Protein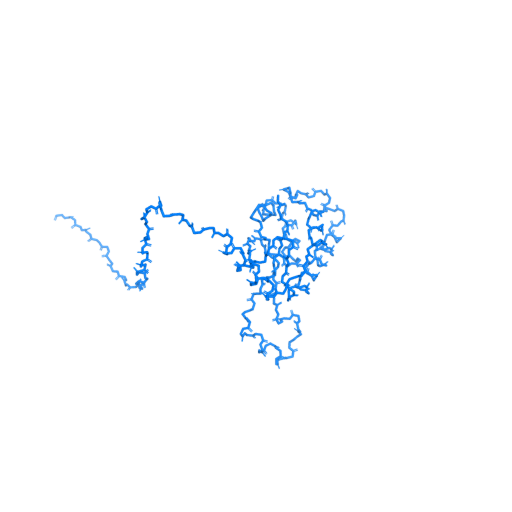 AF-A0A844WCS7-F1 (afdb_monomer_lite)

Organism: NCBI:txid2676438

Sequence (173 aa):
MIYDFDMFSIVPKDLQPISCRQGLPRQMAAQQMALFRDPDTVGALLRADDVVRDMFVSAGFGLRPWRSGAPSGFYRTEDSYGRTRTMMRLSDLLQQARPEIDTLDWAGFDIQALTDCYATARPMTEAEMMAHSQARAREIPPSGPGAGLQILRATSTFMASFVVYGCLGTMLA

pLDDT: mean 77.54, std 24.01, range [30.86, 97.81]

Secondary structure (DSSP, 8-state):
----EEEEESS-GGGHHHHHHTT--GGGS--EEEEES-HHHHHHHHHS-HHHHHHHHHHTEESS----SPPTTEEEGGGHHHHHHHHHHHHHHHHHTTTGGGGS--TT--HHHHHHHHHH-EEE-HHHHHHHHHHHHHHS----TT-------------PPP-----------

Foldseek 3Di:
DAQDKAKDFPDDPVCLVVCVVVPNPPVPSTLIAIAGQDLVLLVLLVPWDPLSVVLLVQLRYDSDHDDPLADQLEYAPVCVVVLVSSVVSSVVSCVVCPPVNVVTGSSPNDPVSNVVSSVRRYHDYPVRSVVVVVVVVVVPPPPPPDDDDDPPPPPPPDDDDDDDDDDDDDDDD

Structure (mmCIF, N/CA/C/O backbone):
data_AF-A0A844WCS7-F1
#
_entry.id   AF-A0A844WCS7-F1
#
loop_
_atom_site.group_PDB
_atom_site.id
_atom_site.type_symbol
_atom_site.label_atom_id
_atom_site.label_alt_id
_atom_site.label_comp_id
_atom_site.label_asym_id
_atom_site.label_entity_id
_atom_site.label_seq_id
_atom_site.pdbx_PDB_ins_code
_atom_site.Cartn_x
_atom_site.Cartn_y
_atom_site.Cartn_z
_atom_site.occupancy
_atom_site.B_iso_or_equiv
_atom_site.auth_seq_id
_atom_site.auth_comp_id
_atom_site.auth_asym_id
_atom_site.auth_atom_id
_atom_site.pdbx_PDB_model_num
ATOM 1 N N . MET A 1 1 ? -2.318 -13.987 3.129 1.00 84.00 1 MET A N 1
ATOM 2 C CA . MET A 1 1 ? -2.503 -12.690 2.453 1.00 84.00 1 MET A CA 1
ATOM 3 C C . MET A 1 1 ? -1.163 -12.199 1.947 1.00 84.00 1 MET A C 1
ATOM 5 O O . MET A 1 1 ? -0.160 -12.383 2.630 1.00 84.00 1 MET A O 1
ATOM 9 N N . ILE A 1 2 ? -1.151 -11.634 0.745 1.00 91.06 2 ILE A N 1
ATOM 10 C CA . ILE A 1 2 ? 0.010 -11.005 0.110 1.00 91.06 2 ILE A CA 1
ATOM 11 C C . ILE A 1 2 ? -0.296 -9.512 -0.034 1.00 91.06 2 ILE A C 1
ATOM 13 O O . ILE A 1 2 ? -1.357 -9.131 -0.525 1.00 91.06 2 ILE A O 1
ATOM 17 N N . TYR A 1 3 ? 0.640 -8.660 0.375 1.00 94.88 3 TYR A N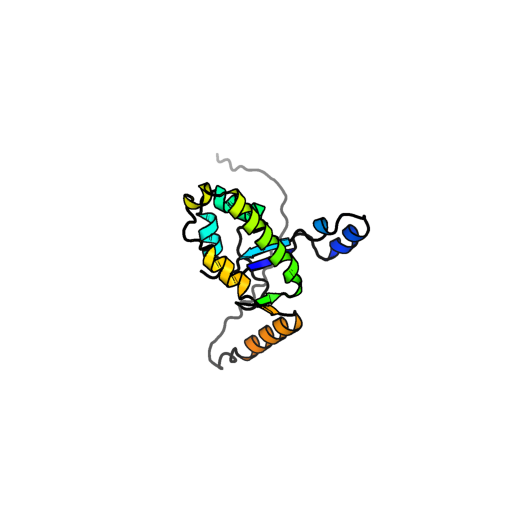 1
ATOM 18 C CA . TYR A 1 3 ? 0.435 -7.207 0.431 1.00 94.88 3 TYR A CA 1
ATOM 19 C C . TYR A 1 3 ? 1.085 -6.444 -0.732 1.00 94.88 3 TYR A C 1
ATOM 21 O O . TYR A 1 3 ? 1.124 -5.214 -0.722 1.00 94.88 3 TYR A O 1
ATOM 29 N N . ASP A 1 4 ? 1.555 -7.156 -1.763 1.00 94.94 4 ASP A N 1
ATOM 30 C CA . ASP A 1 4 ? 2.039 -6.541 -2.999 1.00 94.94 4 ASP A CA 1
ATOM 31 C C . ASP A 1 4 ? 0.935 -5.658 -3.610 1.00 94.94 4 ASP A C 1
ATOM 33 O O . ASP A 1 4 ? -0.214 -6.086 -3.770 1.00 94.94 4 ASP A O 1
ATOM 37 N N . PHE A 1 5 ? 1.296 -4.439 -4.007 1.00 95.94 5 PHE A N 1
ATOM 38 C CA . PHE A 1 5 ? 0.390 -3.491 -4.653 1.00 95.94 5 PHE A CA 1
ATOM 39 C C . PHE A 1 5 ? 1.053 -2.801 -5.843 1.00 95.94 5 PHE A C 1
ATOM 41 O O . PHE A 1 5 ? 2.263 -2.576 -5.861 1.00 95.94 5 PHE A O 1
ATOM 48 N N . ASP A 1 6 ? 0.247 -2.442 -6.832 1.00 94.62 6 ASP A N 1
ATOM 49 C CA . ASP A 1 6 ? 0.670 -1.732 -8.035 1.00 94.62 6 ASP A CA 1
ATOM 50 C C . ASP A 1 6 ? 0.065 -0.330 -8.073 1.00 94.62 6 ASP A C 1
ATOM 52 O O . ASP A 1 6 ? -1.015 -0.101 -7.527 1.00 94.62 6 ASP A O 1
ATOM 56 N N . MET A 1 7 ? 0.735 0.609 -8.746 1.00 94.50 7 MET A N 1
ATOM 57 C CA . MET A 1 7 ? 0.142 1.920 -9.011 1.00 94.50 7 MET A CA 1
ATOM 58 C C . MET A 1 7 ? -0.632 1.874 -10.328 1.00 94.50 7 MET A C 1
ATOM 60 O O . MET A 1 7 ? -0.109 1.473 -11.366 1.00 94.50 7 MET A O 1
ATOM 64 N N . PHE A 1 8 ? -1.881 2.319 -10.294 1.00 89.44 8 PHE A N 1
ATOM 65 C CA . PHE A 1 8 ? -2.759 2.438 -11.447 1.00 89.44 8 PHE A CA 1
ATOM 66 C C . PHE A 1 8 ? -3.006 3.913 -11.765 1.00 89.44 8 PHE A C 1
ATOM 68 O O . PHE A 1 8 ? -3.412 4.681 -10.893 1.00 89.44 8 PHE A O 1
ATOM 75 N N . SER A 1 9 ? -2.764 4.323 -13.010 1.00 81.88 9 SER A N 1
ATOM 76 C CA . SER A 1 9 ? -3.003 5.698 -13.462 1.00 81.88 9 SER A CA 1
ATOM 77 C C . SER A 1 9 ? -4.460 5.874 -13.887 1.00 81.88 9 SER A C 1
ATOM 79 O O . SER A 1 9 ? -4.910 5.221 -14.823 1.00 81.88 9 SER A O 1
ATOM 81 N N . ILE A 1 10 ? -5.182 6.785 -13.231 1.00 70.75 10 ILE A N 1
ATOM 82 C CA . ILE A 1 10 ? -6.588 7.101 -13.539 1.00 70.75 10 ILE A CA 1
ATOM 83 C C . ILE A 1 10 ? -6.690 8.020 -14.768 1.00 70.75 10 ILE A C 1
ATOM 85 O O . ILE A 1 10 ? -7.677 7.981 -15.497 1.00 70.75 10 ILE A O 1
ATOM 89 N N . VAL A 1 11 ? -5.653 8.820 -15.036 1.00 62.28 11 VAL A N 1
ATOM 90 C CA . VAL A 1 11 ? -5.578 9.664 -16.236 1.00 62.28 11 VAL A CA 1
ATOM 91 C C . VAL A 1 11 ? -4.910 8.875 -17.372 1.00 62.28 11 VAL A C 1
ATOM 93 O O . VAL A 1 11 ? -3.760 8.449 -17.197 1.00 62.28 11 VAL A O 1
ATOM 96 N N . PRO A 1 12 ? -5.578 8.697 -18.532 1.00 54.22 12 PRO A N 1
ATOM 97 C CA . PRO A 1 12 ? -4.973 8.090 -19.716 1.00 54.22 12 PRO A CA 1
ATOM 98 C C . PRO A 1 12 ? -3.659 8.795 -20.068 1.00 54.22 12 PRO A C 1
ATOM 100 O O . PRO A 1 12 ? -3.605 10.028 -20.088 1.00 54.22 12 PRO A O 1
ATOM 103 N N . LYS A 1 13 ? -2.594 8.026 -20.343 1.00 54.12 13 LYS A N 1
ATOM 104 C CA . LYS A 1 13 ? -1.252 8.567 -20.649 1.00 54.12 13 LYS A CA 1
ATOM 105 C C . LYS A 1 13 ? -1.297 9.607 -21.789 1.00 54.12 13 LYS A C 1
ATOM 107 O O . LYS A 1 13 ? -0.554 10.584 -21.749 1.00 54.12 13 LYS A O 1
ATOM 112 N N . ASP A 1 14 ? -2.248 9.462 -22.711 1.00 53.00 14 ASP A N 1
ATOM 113 C CA . ASP A 1 14 ? -2.452 10.309 -23.895 1.00 53.00 14 ASP A CA 1
ATOM 114 C C . ASP A 1 14 ? -2.935 11.736 -23.571 1.00 53.00 14 ASP A C 1
ATOM 116 O O . ASP A 1 14 ? -2.781 12.646 -24.384 1.00 53.00 14 ASP A O 1
ATOM 120 N N . LEU A 1 15 ? -3.483 11.960 -22.370 1.00 50.09 15 LEU A N 1
ATOM 121 C CA . LEU A 1 15 ? -3.963 13.271 -21.909 1.00 50.09 15 LEU A CA 1
ATOM 122 C C . LEU A 1 15 ? -2.979 13.981 -20.965 1.00 50.09 15 LEU A C 1
ATOM 124 O O . LEU A 1 15 ? -3.144 15.169 -20.687 1.00 50.09 15 LEU A O 1
ATOM 128 N N . GLN A 1 16 ? -1.908 13.309 -20.528 1.00 51.81 16 GLN A N 1
ATOM 129 C CA . GLN A 1 16 ? -0.859 13.922 -19.706 1.00 51.81 16 GLN A CA 1
ATOM 130 C C . GLN A 1 16 ? -0.102 15.101 -20.357 1.00 51.81 16 GLN A C 1
ATOM 132 O O . GLN A 1 16 ? 0.231 16.041 -19.625 1.00 51.81 16 GLN A O 1
ATOM 137 N N . PRO A 1 17 ? 0.174 15.145 -21.683 1.00 48.62 17 PRO A N 1
ATOM 138 C CA . PRO A 1 17 ? 0.912 16.274 -22.257 1.00 48.62 17 PRO A CA 1
ATOM 139 C C . PRO A 1 17 ? 0.116 17.590 -22.249 1.00 48.62 17 PRO A C 1
ATOM 141 O O . PRO A 1 17 ? 0.723 18.661 -22.303 1.00 48.62 17 PRO A O 1
ATOM 144 N N . ILE A 1 18 ? -1.218 17.538 -22.139 1.00 47.66 18 ILE A N 1
ATOM 145 C CA . ILE A 1 18 ? -2.069 18.737 -22.065 1.00 47.66 18 ILE A CA 1
ATOM 146 C C . ILE A 1 18 ? -1.943 19.386 -20.677 1.00 47.66 18 ILE A C 1
ATOM 148 O O . ILE A 1 18 ? -1.774 20.602 -20.574 1.00 47.66 18 ILE A O 1
ATOM 152 N N . SER A 1 19 ? -1.912 18.576 -19.615 1.00 47.44 19 SER A N 1
ATOM 153 C CA . SER A 1 19 ? -1.802 19.032 -18.223 1.00 47.44 19 SER A CA 1
ATOM 154 C C . SER A 1 19 ? -0.473 19.742 -17.936 1.00 47.44 19 SER A C 1
ATOM 156 O O . SER A 1 19 ? -0.449 20.754 -17.237 1.00 47.44 19 SER A O 1
ATOM 158 N N . CYS A 1 20 ? 0.630 19.265 -18.527 1.00 47.44 20 CYS A N 1
ATOM 159 C CA . CYS A 1 20 ? 1.955 19.885 -18.391 1.00 47.44 20 CYS A CA 1
ATOM 160 C C . CYS A 1 20 ? 2.065 21.248 -19.098 1.00 47.44 20 CYS A C 1
ATOM 162 O O . CYS A 1 20 ? 2.858 22.087 -18.675 1.00 47.44 20 CYS A O 1
ATOM 164 N N . ARG A 1 21 ? 1.279 21.495 -20.158 1.00 45.50 21 ARG A N 1
ATOM 165 C CA . ARG A 1 21 ? 1.286 22.778 -20.887 1.00 45.50 21 ARG A CA 1
ATOM 166 C C . ARG A 1 21 ? 0.488 23.882 -20.195 1.00 45.50 21 ARG A C 1
ATOM 168 O O . ARG A 1 21 ? 0.742 25.049 -20.467 1.00 45.50 21 ARG A O 1
ATOM 175 N N . GLN A 1 22 ? -0.446 23.540 -19.308 1.00 49.16 22 GLN A N 1
ATOM 176 C CA . GLN A 1 22 ? -1.319 24.517 -18.647 1.00 49.16 22 GLN A CA 1
ATOM 177 C C . GLN A 1 22 ? -0.810 25.010 -17.284 1.00 49.16 22 GLN A C 1
ATOM 179 O O . GLN A 1 22 ? -1.550 25.670 -16.562 1.00 49.16 22 GLN A O 1
ATOM 184 N N . GLY A 1 23 ? 0.438 24.709 -16.905 1.00 42.06 23 GLY A N 1
ATOM 185 C CA . GLY A 1 23 ? 0.995 25.161 -15.622 1.00 42.06 23 GLY A CA 1
ATOM 186 C C . GLY A 1 23 ? 0.275 24.584 -14.398 1.00 42.06 23 GLY A C 1
ATOM 187 O O . GLY A 1 23 ? 0.475 25.064 -13.283 1.00 42.06 23 GLY A O 1
ATOM 188 N N . LEU A 1 24 ? -0.551 23.549 -14.587 1.00 42.8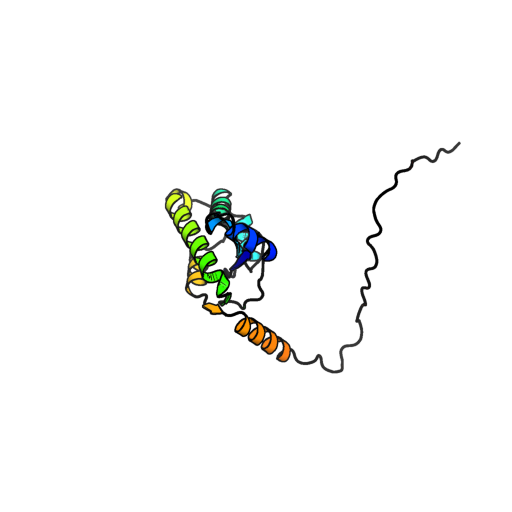4 24 LEU A N 1
ATOM 189 C CA . LEU A 1 24 ? -1.152 22.816 -13.486 1.00 42.84 24 LEU A CA 1
ATOM 190 C C . LEU A 1 24 ? -0.022 22.150 -12.694 1.00 42.84 24 LEU A C 1
ATOM 192 O O . LEU A 1 24 ? 0.875 21.549 -13.298 1.00 42.84 24 LEU A O 1
ATOM 196 N N . PRO A 1 25 ? -0.023 22.250 -11.353 1.00 41.78 25 PRO A N 1
ATOM 197 C CA . PRO A 1 25 ? 1.014 21.638 -10.544 1.00 41.78 25 PRO A CA 1
ATOM 198 C C . PRO A 1 25 ? 1.118 20.158 -10.916 1.00 41.78 25 PRO A C 1
ATOM 200 O O . PRO A 1 25 ? 0.104 19.470 -11.031 1.00 41.78 25 PRO A O 1
ATOM 203 N N . ARG A 1 26 ? 2.349 19.655 -11.080 1.00 43.47 26 ARG A N 1
ATOM 204 C CA . ARG A 1 26 ? 2.691 18.247 -11.396 1.00 43.47 26 ARG A CA 1
ATOM 205 C C . ARG A 1 26 ? 1.905 17.219 -10.557 1.00 43.47 26 ARG A C 1
ATOM 207 O O . ARG A 1 26 ? 1.748 16.075 -10.962 1.00 43.47 26 ARG A O 1
ATOM 214 N N . GLN A 1 27 ? 1.389 17.657 -9.410 1.00 42.72 27 GLN A N 1
ATOM 215 C CA . GLN A 1 27 ? 0.450 16.978 -8.517 1.00 42.72 27 GLN A CA 1
ATOM 216 C C . GLN A 1 27 ? -0.888 16.553 -9.156 1.00 42.72 27 GLN A C 1
ATOM 218 O O . GLN A 1 27 ? -1.484 15.598 -8.672 1.00 42.72 27 GLN A O 1
ATOM 223 N N . MET A 1 28 ? -1.349 17.210 -10.225 1.00 36.69 28 MET A N 1
ATOM 224 C CA . MET A 1 28 ? -2.592 16.882 -10.945 1.00 36.69 28 MET A CA 1
ATOM 225 C C . MET A 1 28 ? -2.364 15.997 -12.187 1.00 36.69 28 MET A C 1
ATOM 227 O O . MET A 1 28 ? -3.316 15.454 -12.736 1.00 36.69 28 MET A O 1
ATOM 231 N N . ALA A 1 29 ? -1.116 15.831 -12.646 1.00 40.38 29 ALA A N 1
ATOM 232 C CA . ALA A 1 29 ? -0.805 15.197 -13.935 1.00 40.38 29 ALA A CA 1
ATOM 233 C C . ALA A 1 29 ? -0.818 13.654 -13.918 1.00 40.38 29 ALA A C 1
ATOM 235 O O . ALA A 1 29 ? -0.789 13.028 -14.973 1.00 40.38 29 ALA A O 1
ATOM 236 N N . ALA A 1 30 ? -0.916 13.026 -12.748 1.00 52.34 30 ALA A N 1
ATOM 237 C CA . ALA A 1 30 ? -1.166 11.595 -12.642 1.00 52.34 30 ALA A CA 1
ATOM 238 C C . ALA A 1 30 ? -1.885 11.321 -11.323 1.00 52.34 30 ALA A C 1
ATOM 240 O O . ALA A 1 30 ? -1.255 11.142 -10.281 1.00 52.34 30 ALA A O 1
ATOM 241 N N . GLN A 1 31 ? -3.216 11.313 -11.350 1.00 71.19 31 GLN A N 1
ATOM 242 C CA . GLN A 1 31 ? -3.981 10.756 -10.241 1.00 71.19 31 GLN A CA 1
ATOM 243 C C . GLN A 1 31 ? -3.728 9.241 -10.264 1.00 71.19 31 GLN A C 1
ATOM 245 O O . GLN A 1 31 ? -4.304 8.512 -11.070 1.00 71.19 31 GLN A O 1
ATOM 250 N N . GLN A 1 32 ? -2.738 8.802 -9.486 1.00 81.88 32 GLN A N 1
ATOM 251 C CA . GLN A 1 32 ? -2.373 7.398 -9.337 1.00 81.88 32 GLN A CA 1
ATOM 252 C C . GLN A 1 32 ? -3.044 6.833 -8.089 1.00 81.88 32 GLN A C 1
ATOM 254 O O . GLN A 1 32 ? -3.123 7.508 -7.062 1.00 81.88 32 GLN A O 1
ATOM 259 N N . MET A 1 33 ? -3.499 5.591 -8.185 1.00 91.62 33 MET A N 1
ATOM 260 C CA . MET A 1 33 ? -4.120 4.840 -7.102 1.00 91.62 33 MET A CA 1
ATOM 261 C C . MET A 1 33 ? -3.312 3.575 -6.840 1.00 91.62 33 MET A C 1
ATOM 263 O O . MET A 1 33 ? -2.938 2.886 -7.786 1.00 91.62 33 MET A O 1
ATOM 267 N N . ALA A 1 34 ? -3.046 3.264 -5.577 1.00 95.88 34 ALA A N 1
ATOM 268 C CA . ALA A 1 34 ? -2.438 1.998 -5.196 1.00 95.88 34 ALA A CA 1
ATOM 269 C C . ALA A 1 34 ? -3.511 0.905 -5.137 1.00 95.88 34 ALA A C 1
ATOM 271 O O . ALA A 1 34 ? -4.551 1.085 -4.509 1.00 95.88 34 ALA A O 1
ATOM 272 N N . LEU A 1 35 ? -3.272 -0.229 -5.784 1.00 96.75 35 LEU A N 1
ATOM 273 C CA . LEU A 1 35 ? -4.208 -1.350 -5.821 1.00 96.75 35 LEU A CA 1
ATOM 274 C C . LEU A 1 35 ? -3.489 -2.635 -5.422 1.00 96.75 35 LEU A C 1
ATOM 276 O O . LEU A 1 35 ? -2.454 -2.973 -5.998 1.00 96.75 35 LEU A O 1
ATOM 280 N N . PHE A 1 36 ? -4.037 -3.353 -4.443 1.00 97.56 36 PHE A N 1
ATOM 281 C CA . PHE A 1 36 ? -3.491 -4.634 -3.997 1.00 97.56 36 PHE A CA 1
ATOM 282 C C . PHE A 1 36 ? -3.643 -5.713 -5.072 1.00 97.56 36 PHE A C 1
ATOM 284 O O . PHE A 1 36 ? -4.640 -5.762 -5.792 1.00 97.56 36 PHE A O 1
ATOM 291 N N . ARG A 1 37 ? -2.667 -6.619 -5.161 1.00 95.88 37 ARG A N 1
ATOM 292 C CA . ARG A 1 37 ? -2.698 -7.749 -6.105 1.00 95.88 37 ARG A CA 1
ATOM 293 C C . ARG A 1 37 ? -3.536 -8.922 -5.617 1.00 95.88 37 ARG A C 1
ATOM 295 O O . ARG A 1 37 ? -3.998 -9.730 -6.431 1.00 95.88 37 ARG A O 1
ATOM 302 N N . ASP A 1 38 ? -3.650 -9.065 -4.303 1.00 96.19 38 ASP A N 1
ATOM 303 C CA . ASP A 1 38 ? -4.294 -10.194 -3.643 1.00 96.19 38 ASP A CA 1
ATOM 304 C C . ASP A 1 38 ? -5.758 -9.865 -3.308 1.00 96.19 38 ASP A C 1
ATOM 306 O O . ASP A 1 38 ? -6.005 -8.910 -2.562 1.00 96.19 38 ASP A O 1
ATOM 310 N N . PRO A 1 39 ? -6.745 -10.605 -3.852 1.00 95.56 39 PRO A N 1
ATOM 311 C CA . PRO A 1 39 ? -8.151 -10.377 -3.528 1.00 95.56 39 PRO A CA 1
ATOM 312 C C . PRO A 1 39 ? -8.461 -10.602 -2.045 1.00 95.56 39 PRO A C 1
ATOM 314 O O . PRO A 1 39 ? -9.348 -9.927 -1.526 1.00 95.56 39 PRO A O 1
ATOM 317 N N . ASP A 1 40 ? -7.724 -11.474 -1.351 1.00 96.56 40 ASP A N 1
ATOM 318 C CA . ASP A 1 40 ? -7.943 -11.723 0.079 1.00 96.56 40 ASP A CA 1
ATOM 319 C C . ASP A 1 40 ? -7.582 -10.495 0.922 1.00 96.56 40 ASP A C 1
ATOM 321 O O . ASP A 1 40 ? -8.344 -10.112 1.810 1.00 96.56 40 ASP A O 1
ATOM 325 N N . THR A 1 41 ? -6.480 -9.816 0.585 1.00 96.62 41 THR A N 1
ATOM 326 C CA . THR A 1 41 ? -6.068 -8.544 1.200 1.00 96.62 41 THR A CA 1
ATOM 327 C C . THR A 1 41 ? -7.125 -7.455 1.002 1.00 96.62 41 THR A C 1
ATOM 329 O O . THR A 1 41 ? -7.479 -6.743 1.942 1.00 96.62 41 THR A O 1
ATOM 332 N N . VAL A 1 42 ? -7.690 -7.348 -0.206 1.00 96.75 42 VAL A N 1
ATOM 333 C CA . VAL A 1 42 ? -8.796 -6.413 -0.481 1.00 96.75 42 VAL A CA 1
ATOM 334 C C . VAL A 1 42 ? -10.051 -6.805 0.302 1.00 96.75 42 VAL A C 1
ATOM 336 O O . VAL A 1 42 ? -10.726 -5.941 0.854 1.00 96.75 42 VAL A O 1
ATOM 339 N N . GLY A 1 43 ? -10.356 -8.101 0.382 1.00 96.88 43 GLY A N 1
ATOM 340 C CA . GLY A 1 43 ? -11.489 -8.624 1.138 1.00 96.88 43 GLY A CA 1
ATOM 341 C C . GLY A 1 43 ? -11.385 -8.354 2.639 1.00 96.88 43 GLY A C 1
ATOM 342 O O . GLY A 1 43 ? -12.401 -8.053 3.260 1.00 96.88 43 GLY A O 1
ATOM 343 N N . ALA A 1 44 ? -10.181 -8.423 3.212 1.00 97.44 44 ALA A N 1
ATOM 344 C CA . ALA A 1 44 ? -9.928 -8.033 4.596 1.00 97.44 44 ALA A CA 1
ATOM 345 C C . ALA A 1 44 ? -10.215 -6.541 4.805 1.00 97.44 44 ALA A C 1
ATOM 347 O O . ALA A 1 44 ? -11.037 -6.206 5.651 1.00 97.44 44 ALA A O 1
ATOM 348 N N . LEU A 1 45 ? -9.663 -5.656 3.962 1.00 96.75 45 LEU A N 1
ATOM 349 C CA . LEU A 1 45 ? -9.961 -4.221 4.049 1.00 96.75 45 LEU A CA 1
ATOM 350 C C . LEU A 1 45 ? -11.449 -3.924 3.906 1.00 96.75 45 LEU A C 1
ATOM 352 O O . LEU A 1 45 ? -11.975 -3.124 4.659 1.00 96.75 45 LEU A O 1
ATOM 356 N N . LEU A 1 46 ? -12.154 -4.572 2.977 1.00 97.06 46 LEU A N 1
ATOM 357 C CA . LEU A 1 46 ? -13.586 -4.331 2.773 1.00 97.06 46 LEU A CA 1
ATOM 358 C C . LEU A 1 46 ? -14.452 -4.691 3.990 1.00 97.06 46 LEU A C 1
ATOM 360 O O . LEU A 1 46 ? -15.532 -4.111 4.125 1.00 97.06 46 LEU A O 1
ATOM 364 N N . ARG A 1 47 ? -13.991 -5.628 4.829 1.00 97.81 47 ARG A N 1
ATOM 365 C CA . ARG A 1 47 ? -14.651 -6.058 6.071 1.00 97.81 47 ARG A CA 1
ATOM 366 C C . ARG A 1 47 ? -14.189 -5.295 7.313 1.00 97.81 47 ARG A C 1
ATOM 368 O O . ARG A 1 47 ? -14.853 -5.422 8.333 1.00 97.81 47 ARG A O 1
ATOM 375 N N . ALA A 1 48 ? -13.071 -4.576 7.236 1.00 97.44 48 ALA A N 1
ATOM 376 C CA . ALA A 1 48 ? -12.584 -3.744 8.327 1.00 97.44 48 ALA A CA 1
ATOM 377 C C . ALA A 1 48 ? -13.552 -2.586 8.606 1.00 97.44 48 ALA A C 1
ATOM 379 O O . ALA A 1 48 ? -14.387 -2.243 7.759 1.00 97.44 48 ALA A O 1
ATOM 380 N N . ASP A 1 49 ? -13.392 -1.961 9.769 1.00 97.69 49 ASP A N 1
ATOM 381 C CA . ASP A 1 49 ? -14.174 -0.792 10.159 1.00 97.69 49 ASP A CA 1
ATOM 382 C C . ASP A 1 49 ? -14.117 0.321 9.102 1.00 97.69 49 ASP A C 1
ATOM 384 O O . ASP A 1 49 ? -13.108 0.530 8.419 1.00 97.69 49 ASP A O 1
ATOM 388 N N . ASP A 1 50 ? -15.204 1.087 8.998 1.00 96.50 50 ASP A N 1
ATOM 389 C CA . ASP A 1 50 ? -15.354 2.207 8.059 1.00 96.50 50 ASP A CA 1
ATOM 390 C C . ASP A 1 50 ? -14.177 3.183 8.151 1.00 96.50 50 ASP A C 1
ATOM 392 O O . ASP A 1 50 ? -13.606 3.562 7.132 1.00 96.50 50 ASP A O 1
ATOM 396 N N . VAL A 1 51 ? -13.735 3.485 9.374 1.00 95.19 51 VAL A N 1
ATOM 397 C CA . VAL A 1 51 ? -12.588 4.363 9.640 1.00 95.19 51 VAL A CA 1
ATOM 398 C C . VAL A 1 51 ? -11.297 3.806 9.030 1.00 95.19 51 VAL A C 1
ATOM 400 O O . VAL A 1 51 ? -10.528 4.553 8.425 1.00 95.19 51 VAL A O 1
ATOM 403 N N . VAL A 1 52 ? -11.060 2.491 9.126 1.00 96.31 52 VAL A N 1
ATOM 404 C CA . VAL A 1 52 ? -9.895 1.841 8.502 1.00 96.31 52 VAL A CA 1
ATOM 405 C C . VAL A 1 52 ? -9.984 1.966 6.986 1.00 96.31 52 VAL A C 1
ATOM 407 O O . VAL A 1 52 ? -9.026 2.392 6.339 1.00 96.31 52 VAL A O 1
ATOM 410 N N . ARG A 1 53 ? -11.144 1.661 6.403 1.00 96.81 53 ARG A N 1
ATOM 411 C CA . ARG A 1 53 ? -11.358 1.749 4.950 1.00 96.81 53 ARG A CA 1
ATOM 412 C C . ARG A 1 53 ? -11.136 3.164 4.427 1.00 96.81 53 ARG A C 1
ATOM 414 O O . ARG A 1 53 ? -10.417 3.343 3.440 1.00 96.81 53 ARG A O 1
ATOM 421 N N . ASP A 1 54 ? -11.679 4.156 5.120 1.00 95.50 54 ASP A N 1
ATOM 422 C CA . ASP A 1 54 ? -11.560 5.566 4.760 1.00 95.50 54 ASP A CA 1
ATOM 423 C C . ASP A 1 54 ? -10.117 6.065 4.847 1.00 95.50 54 ASP A C 1
ATOM 425 O O . ASP A 1 54 ? -9.687 6.835 3.982 1.00 95.50 54 ASP A O 1
ATOM 429 N N . MET A 1 55 ? -9.323 5.583 5.810 1.00 95.50 55 MET A N 1
ATOM 430 C CA . MET A 1 55 ? -7.886 5.878 5.865 1.00 95.50 55 MET A CA 1
ATOM 431 C C . MET A 1 55 ? -7.152 5.366 4.621 1.00 95.50 55 MET A C 1
ATOM 433 O O . MET A 1 55 ? -6.377 6.108 4.015 1.00 95.50 55 MET A O 1
ATOM 437 N N . PHE A 1 56 ? -7.414 4.129 4.188 1.00 96.75 56 PHE A N 1
ATOM 438 C CA . PHE A 1 56 ? -6.787 3.581 2.980 1.00 96.75 56 PHE A CA 1
ATOM 439 C C . PHE A 1 56 ? -7.199 4.355 1.724 1.00 96.75 56 PHE A C 1
ATOM 441 O O . PHE A 1 56 ? -6.339 4.725 0.918 1.00 96.75 56 PHE A O 1
ATOM 448 N N . VAL A 1 57 ? -8.489 4.659 1.571 1.00 95.12 57 VAL A N 1
ATOM 449 C CA . VAL A 1 57 ? -8.991 5.453 0.438 1.00 95.12 57 VAL A CA 1
ATOM 450 C C . VAL A 1 57 ? -8.366 6.851 0.432 1.00 95.12 57 VAL A C 1
ATOM 452 O O . VAL A 1 57 ? -7.875 7.300 -0.606 1.00 95.12 57 VAL A O 1
ATOM 455 N N . SER A 1 58 ? -8.286 7.504 1.592 1.00 93.06 58 SER A N 1
ATOM 456 C CA . SER A 1 58 ? -7.684 8.835 1.751 1.00 93.06 58 SER A CA 1
ATOM 457 C C . SER A 1 58 ? -6.176 8.841 1.483 1.00 93.06 58 SER A C 1
ATOM 459 O O . SER A 1 58 ? -5.646 9.795 0.908 1.00 93.06 58 SER A O 1
ATOM 461 N N . ALA A 1 59 ? -5.473 7.755 1.819 1.00 94.19 59 ALA A N 1
ATOM 462 C CA . ALA A 1 59 ? -4.063 7.574 1.475 1.00 94.19 59 ALA A CA 1
ATOM 463 C C . ALA A 1 59 ? -3.834 7.396 -0.040 1.00 94.19 59 ALA A C 1
ATOM 465 O O . ALA A 1 59 ? -2.734 7.656 -0.545 1.00 94.19 59 ALA A O 1
ATOM 466 N N . GLY A 1 60 ? -4.875 7.004 -0.781 1.00 94.25 60 GLY A N 1
ATOM 467 C CA . GLY A 1 60 ? -4.848 6.781 -2.224 1.00 94.25 60 GLY A CA 1
ATOM 468 C C . GLY A 1 60 ? -4.856 5.308 -2.628 1.00 94.25 60 GLY A C 1
ATOM 469 O O . GLY A 1 60 ? -4.421 4.993 -3.738 1.00 94.25 60 GLY A O 1
ATOM 470 N N . PHE A 1 61 ? -5.317 4.406 -1.759 1.00 95.75 61 PHE A N 1
ATOM 471 C CA . PHE A 1 61 ? -5.593 3.020 -2.129 1.00 95.75 61 PHE A CA 1
ATOM 472 C C . PHE A 1 61 ? -6.986 2.872 -2.742 1.00 95.75 61 PHE A C 1
ATOM 474 O O . PHE A 1 61 ? -7.941 3.537 -2.348 1.00 95.75 61 PHE A O 1
ATOM 481 N N . GLY A 1 62 ? -7.114 1.955 -3.693 1.00 93.50 62 GLY A N 1
ATOM 482 C CA . GLY A 1 62 ? -8.407 1.473 -4.158 1.00 93.50 62 GLY A CA 1
ATOM 483 C C . GLY A 1 62 ? -8.748 0.125 -3.541 1.00 93.50 62 GLY A C 1
ATOM 484 O O . GLY A 1 62 ? -7.894 -0.747 -3.389 1.00 93.50 62 GLY A O 1
ATOM 485 N N . LEU A 1 63 ? -10.030 -0.074 -3.247 1.00 93.69 63 LEU A N 1
ATOM 486 C CA . LEU A 1 63 ? -10.558 -1.305 -2.653 1.00 93.69 63 LEU A CA 1
ATOM 487 C C . LEU A 1 63 ? -10.976 -2.320 -3.727 1.00 93.69 63 LEU A C 1
ATOM 489 O O . LEU A 1 63 ? -12.068 -2.884 -3.694 1.00 93.69 63 LEU A O 1
ATOM 493 N N . ARG A 1 64 ? -10.121 -2.509 -4.736 1.00 93.44 64 ARG A N 1
ATOM 494 C CA . ARG A 1 64 ? -10.302 -3.495 -5.808 1.00 93.44 64 ARG A CA 1
ATOM 495 C C . ARG A 1 64 ? -8.961 -4.142 -6.147 1.00 93.44 64 ARG A C 1
ATOM 497 O O . ARG A 1 64 ? -7.954 -3.435 -6.162 1.00 93.44 64 ARG A O 1
ATOM 504 N N . PRO A 1 65 ? -8.933 -5.451 -6.441 1.00 93.25 65 PRO A N 1
ATOM 505 C CA . PRO A 1 65 ? -7.693 -6.104 -6.812 1.00 93.25 65 PRO A CA 1
ATOM 506 C C . PRO A 1 65 ? -7.260 -5.684 -8.221 1.00 93.25 65 PRO A C 1
ATOM 508 O O . PRO A 1 65 ? -8.086 -5.573 -9.129 1.00 93.25 65 PRO A O 1
ATOM 511 N N . TRP A 1 66 ? -5.959 -5.487 -8.418 1.00 93.00 66 TRP A N 1
ATOM 512 C CA . TRP A 1 66 ? -5.369 -5.206 -9.728 1.00 93.00 66 TRP A CA 1
ATOM 513 C C . TRP A 1 66 ? -3.953 -5.763 -9.822 1.00 93.00 66 TRP A C 1
ATOM 515 O O . TRP A 1 66 ? -3.232 -5.826 -8.831 1.00 93.00 66 TRP A O 1
ATOM 525 N N . ARG A 1 67 ? -3.544 -6.168 -11.028 1.00 90.25 67 ARG A N 1
ATOM 526 C CA . ARG A 1 67 ? -2.202 -6.696 -11.290 1.00 90.25 67 ARG A CA 1
ATOM 527 C C . ARG A 1 67 ? -1.615 -6.030 -12.523 1.00 90.25 67 ARG A C 1
ATOM 529 O O . ARG A 1 67 ? -2.176 -6.137 -13.607 1.00 90.25 67 ARG A O 1
ATOM 536 N N . SER A 1 68 ? -0.456 -5.399 -12.358 1.00 86.12 68 SER A N 1
ATOM 537 C CA . SER A 1 68 ? 0.316 -4.811 -13.463 1.00 86.12 68 SER A CA 1
ATOM 538 C C . SER A 1 68 ? 1.047 -5.855 -14.317 1.00 86.12 68 SER A C 1
ATOM 540 O O . SER A 1 68 ? 1.511 -5.538 -15.408 1.00 86.12 68 SER A O 1
ATOM 542 N N . GLY A 1 69 ? 1.168 -7.090 -13.816 1.00 86.25 69 GLY A N 1
ATOM 543 C CA . GLY A 1 69 ? 2.019 -8.137 -14.388 1.00 86.25 69 GLY A CA 1
ATOM 544 C C . GLY A 1 69 ? 3.411 -8.215 -13.752 1.00 86.25 69 GLY A C 1
ATOM 545 O O . GLY A 1 69 ? 4.141 -9.165 -14.024 1.00 86.25 69 GLY A O 1
ATOM 546 N N . ALA A 1 70 ? 3.765 -7.278 -12.866 1.00 90.19 70 ALA A N 1
ATOM 547 C CA . ALA A 1 70 ? 5.000 -7.364 -12.097 1.00 90.19 70 ALA A CA 1
ATOM 548 C C . ALA A 1 70 ? 5.008 -8.613 -11.179 1.00 90.19 70 ALA A C 1
ATOM 550 O O . ALA A 1 70 ? 3.985 -8.926 -10.553 1.00 90.19 70 ALA A O 1
ATOM 551 N N . PRO A 1 71 ? 6.142 -9.335 -11.075 1.00 92.00 71 PRO A N 1
ATOM 552 C CA . PRO A 1 71 ? 6.261 -10.499 -10.196 1.00 92.00 71 PRO A CA 1
ATOM 553 C C . PRO A 1 71 ? 6.128 -10.132 -8.711 1.00 92.00 71 PRO A C 1
ATOM 555 O O . PRO A 1 71 ? 6.277 -8.970 -8.325 1.00 92.00 71 PRO A O 1
ATOM 558 N N . SER A 1 72 ? 5.849 -11.122 -7.857 1.00 92.56 72 SER A N 1
ATOM 559 C CA . SER A 1 72 ? 5.767 -10.898 -6.403 1.00 92.56 72 SER A CA 1
ATOM 560 C C . SER A 1 72 ? 7.102 -10.405 -5.841 1.00 92.56 72 SER A C 1
ATOM 562 O O . SER A 1 72 ? 8.160 -10.846 -6.289 1.00 92.56 72 SER A O 1
ATOM 564 N N . GLY A 1 73 ? 7.048 -9.449 -4.910 1.00 95.50 73 GLY A N 1
ATOM 565 C CA . GLY A 1 73 ? 8.235 -8.780 -4.375 1.00 95.50 73 GLY A CA 1
ATOM 566 C C . GLY A 1 73 ? 8.860 -7.748 -5.320 1.00 95.50 73 GLY A C 1
ATOM 567 O O . GLY A 1 73 ? 9.864 -7.131 -4.967 1.00 95.50 73 GLY A O 1
ATOM 568 N N . PHE A 1 74 ? 8.278 -7.520 -6.501 1.00 96.12 74 PHE A N 1
ATOM 569 C CA . PHE A 1 74 ? 8.735 -6.507 -7.449 1.00 96.12 74 PHE A CA 1
ATOM 570 C C . PHE A 1 74 ? 7.643 -5.501 -7.782 1.00 96.12 74 PHE A C 1
ATOM 572 O O . PHE A 1 74 ? 6.459 -5.827 -7.791 1.00 96.12 74 PHE A O 1
ATOM 579 N N . TYR A 1 75 ? 8.046 -4.280 -8.112 1.00 95.06 75 TYR A N 1
ATOM 580 C CA . TYR A 1 75 ? 7.169 -3.225 -8.614 1.00 95.06 75 TYR A CA 1
ATOM 581 C C . TYR A 1 75 ? 7.824 -2.505 -9.794 1.00 95.06 75 TYR A C 1
ATOM 583 O O . TYR A 1 75 ? 9.041 -2.547 -9.959 1.00 95.06 75 TYR A O 1
ATOM 591 N N . ARG A 1 76 ? 7.034 -1.818 -10.621 1.00 93.69 76 ARG A N 1
ATOM 592 C CA . ARG A 1 76 ? 7.565 -1.102 -11.790 1.00 93.69 76 ARG A CA 1
ATOM 593 C C . ARG A 1 76 ? 8.397 0.092 -11.347 1.00 93.69 76 ARG A C 1
ATOM 595 O O . ARG A 1 76 ? 7.924 0.896 -10.551 1.00 93.69 76 ARG A O 1
ATOM 602 N N . THR A 1 77 ? 9.593 0.276 -11.898 1.00 93.50 77 THR A N 1
ATOM 603 C CA . THR A 1 77 ? 10.459 1.413 -11.528 1.00 93.50 77 THR A CA 1
ATOM 604 C C . THR A 1 77 ? 9.748 2.770 -11.655 1.00 93.50 77 THR A C 1
ATOM 606 O O . THR A 1 77 ? 9.912 3.629 -10.790 1.00 93.50 77 THR A O 1
ATOM 609 N N . GLU A 1 78 ? 8.896 2.943 -12.674 1.00 89.69 78 GLU A N 1
ATOM 610 C CA . GLU A 1 78 ? 8.086 4.158 -12.881 1.00 89.69 78 GLU A CA 1
ATOM 611 C C . GLU A 1 78 ? 7.109 4.467 -11.731 1.00 89.69 78 GLU A C 1
ATOM 613 O O . GLU A 1 78 ? 6.774 5.627 -11.493 1.00 89.69 78 GLU A O 1
ATOM 618 N N . ASP A 1 79 ? 6.712 3.449 -10.967 1.00 92.69 79 ASP A N 1
ATOM 619 C CA . ASP A 1 79 ? 5.740 3.557 -9.881 1.00 92.69 79 ASP A CA 1
ATOM 620 C C . ASP A 1 79 ? 6.382 3.928 -8.533 1.00 92.69 79 ASP A C 1
ATOM 622 O O . ASP A 1 79 ? 5.661 4.209 -7.575 1.00 92.69 79 ASP A O 1
ATOM 626 N N . SER A 1 80 ? 7.721 3.957 -8.435 1.00 92.19 80 SER A N 1
ATOM 627 C CA . SER A 1 80 ? 8.452 4.161 -7.170 1.00 92.19 80 SER A CA 1
ATOM 628 C C . SER A 1 80 ? 7.978 5.405 -6.413 1.00 92.19 80 SER A C 1
ATOM 630 O O . SER A 1 80 ? 7.651 5.346 -5.229 1.00 92.19 80 SER A O 1
ATOM 632 N N . TYR A 1 81 ? 7.845 6.528 -7.122 1.00 91.88 81 TYR A N 1
ATOM 633 C CA . TYR A 1 81 ? 7.406 7.786 -6.526 1.00 91.88 81 TYR A CA 1
ATOM 634 C C . TYR A 1 81 ? 5.967 7.729 -5.995 1.00 91.88 81 TYR A C 1
ATOM 636 O O . TYR A 1 81 ? 5.693 8.212 -4.894 1.00 91.88 81 TYR A O 1
ATOM 644 N N . GLY A 1 82 ? 5.055 7.136 -6.771 1.00 91.75 82 GLY A N 1
ATOM 645 C CA . GLY A 1 82 ? 3.654 6.970 -6.389 1.00 91.75 82 GLY A CA 1
ATOM 646 C C . GLY A 1 82 ? 3.512 6.083 -5.155 1.00 91.75 82 GLY A C 1
ATOM 647 O O . GLY A 1 82 ? 2.843 6.473 -4.201 1.00 91.75 82 GLY A O 1
ATOM 648 N N . ARG A 1 83 ? 4.234 4.955 -5.126 1.00 95.31 83 ARG A N 1
ATOM 649 C CA . ARG A 1 83 ? 4.269 4.027 -3.985 1.00 95.31 83 ARG A CA 1
ATOM 650 C C . ARG A 1 83 ? 4.719 4.723 -2.705 1.00 95.31 83 ARG A C 1
ATOM 652 O O . ARG A 1 83 ? 4.026 4.639 -1.694 1.00 95.31 83 ARG A O 1
ATOM 659 N N . THR A 1 84 ? 5.836 5.451 -2.765 1.00 94.81 84 THR A N 1
ATOM 660 C CA . THR A 1 84 ? 6.362 6.188 -1.609 1.00 94.81 84 THR A CA 1
ATOM 661 C C . THR A 1 84 ? 5.368 7.231 -1.117 1.00 94.81 84 THR A C 1
ATOM 663 O O . THR A 1 84 ? 5.085 7.292 0.076 1.00 94.81 84 THR A O 1
ATOM 666 N N . ARG A 1 85 ? 4.776 8.026 -2.019 1.00 94.69 85 ARG A N 1
ATOM 667 C CA . ARG A 1 85 ? 3.779 9.031 -1.626 1.00 94.69 85 ARG A CA 1
ATOM 668 C C . ARG A 1 85 ? 2.542 8.418 -0.972 1.00 94.69 85 ARG A C 1
ATOM 670 O O . ARG A 1 85 ? 2.061 8.981 0.007 1.00 94.69 85 ARG A O 1
ATOM 677 N N . THR A 1 86 ? 2.024 7.311 -1.500 1.00 94.88 86 THR A N 1
ATOM 678 C CA . THR A 1 86 ? 0.863 6.627 -0.917 1.00 94.88 86 THR A CA 1
ATOM 679 C C . THR A 1 86 ? 1.177 6.086 0.477 1.00 94.88 86 THR A C 1
ATOM 681 O O . THR A 1 86 ? 0.405 6.325 1.401 1.00 94.88 86 THR A O 1
ATOM 684 N N . MET A 1 87 ? 2.331 5.439 0.666 1.00 96.88 87 MET A N 1
ATOM 685 C CA . MET A 1 87 ? 2.723 4.921 1.983 1.00 96.88 87 MET A CA 1
ATOM 686 C C . MET A 1 87 ? 2.996 6.026 3.004 1.00 96.88 87 MET A C 1
ATOM 688 O O . MET A 1 87 ? 2.623 5.877 4.164 1.00 96.88 87 MET A O 1
ATOM 692 N N . MET A 1 88 ? 3.583 7.154 2.588 1.00 95.88 88 MET A N 1
ATOM 693 C CA . MET A 1 88 ? 3.753 8.315 3.470 1.00 95.88 88 MET A CA 1
ATOM 694 C C . MET A 1 88 ? 2.405 8.866 3.941 1.00 95.88 88 MET A C 1
ATOM 696 O O . MET A 1 88 ? 2.214 9.054 5.135 1.00 95.88 88 MET A O 1
ATOM 700 N N . ARG A 1 89 ? 1.440 9.052 3.028 1.00 96.50 89 ARG A N 1
ATOM 701 C CA . ARG A 1 89 ? 0.090 9.512 3.400 1.00 96.50 89 ARG A CA 1
ATOM 702 C C . ARG A 1 89 ? -0.615 8.538 4.334 1.00 96.50 89 ARG A C 1
ATOM 704 O O . ARG A 1 89 ? -1.263 8.980 5.274 1.00 96.50 89 ARG A O 1
ATOM 711 N N . LEU A 1 90 ? -0.489 7.232 4.081 1.00 96.81 90 LEU A N 1
ATOM 712 C CA . LEU A 1 90 ? -1.038 6.219 4.977 1.00 96.81 90 LEU A CA 1
ATOM 713 C C . LEU A 1 90 ? -0.410 6.353 6.367 1.00 96.81 90 LEU A C 1
ATOM 715 O O . LEU A 1 90 ? -1.140 6.466 7.340 1.00 96.81 90 LEU A O 1
ATOM 719 N N . SER A 1 91 ? 0.920 6.425 6.457 1.00 96.62 91 SER A N 1
ATOM 720 C CA . SER A 1 91 ? 1.625 6.630 7.727 1.00 96.62 91 SER A CA 1
ATOM 721 C C . SER A 1 91 ? 1.135 7.875 8.475 1.00 96.62 91 SER A C 1
ATOM 723 O O . SER A 1 91 ? 0.887 7.797 9.676 1.00 96.62 91 SER A O 1
ATOM 725 N N . ASP A 1 92 ? 0.960 9.004 7.785 1.00 96.75 92 ASP A N 1
ATOM 726 C CA . ASP A 1 92 ? 0.471 10.244 8.399 1.00 96.75 92 ASP A CA 1
ATOM 727 C C . ASP A 1 92 ? -0.952 10.080 8.961 1.00 96.75 92 ASP A C 1
ATOM 729 O O . ASP A 1 92 ? -1.223 10.507 10.082 1.00 96.75 92 ASP A O 1
ATOM 733 N N . LEU A 1 93 ? -1.850 9.423 8.218 1.00 95.88 93 LEU A N 1
ATOM 734 C CA . LEU A 1 93 ? -3.224 9.149 8.661 1.00 95.88 93 LEU A CA 1
ATOM 735 C C . LEU A 1 93 ? -3.261 8.200 9.865 1.00 95.88 93 LEU A C 1
ATOM 737 O O . LEU A 1 93 ? -3.977 8.463 10.828 1.00 95.88 93 LEU A O 1
ATOM 741 N N . LEU A 1 94 ? -2.441 7.144 9.853 1.00 94.81 94 LEU A N 1
ATOM 742 C CA . LEU A 1 94 ? -2.325 6.215 10.981 1.00 94.81 94 LEU A CA 1
ATOM 743 C C . LEU A 1 94 ? -1.836 6.926 12.249 1.00 94.81 94 LEU A C 1
ATOM 745 O O . LEU A 1 94 ? -2.299 6.614 13.342 1.00 94.81 94 LEU A O 1
ATOM 749 N N . GLN A 1 95 ? -0.901 7.872 12.118 1.00 94.88 95 GLN A N 1
ATOM 750 C CA . GLN A 1 95 ? -0.414 8.665 13.250 1.00 94.88 95 GLN A CA 1
ATOM 751 C C . GLN A 1 95 ? -1.484 9.623 13.783 1.00 94.88 95 GLN A C 1
ATOM 753 O O . GLN A 1 95 ? -1.625 9.752 14.996 1.00 94.88 95 GLN A O 1
ATOM 758 N N . GLN A 1 96 ? -2.247 10.265 12.896 1.00 94.50 96 GLN A N 1
ATOM 759 C CA . GLN A 1 96 ? -3.324 11.188 13.274 1.00 94.50 96 GLN A CA 1
ATOM 760 C C . GLN A 1 96 ? -4.489 10.485 13.976 1.00 94.50 96 GLN A C 1
ATOM 762 O O . GLN A 1 96 ? -5.108 11.076 14.853 1.00 94.50 96 GLN A O 1
ATOM 767 N N . ALA A 1 97 ? -4.763 9.228 13.626 1.00 92.44 97 ALA A N 1
ATOM 768 C CA . ALA A 1 97 ? -5.833 8.434 14.222 1.00 92.44 97 ALA A CA 1
ATOM 769 C C . ALA A 1 97 ? -5.466 7.813 15.587 1.00 92.44 97 ALA A C 1
ATOM 771 O O . ALA A 1 97 ? -6.258 7.060 16.154 1.00 92.44 97 ALA A O 1
ATOM 772 N N . ARG A 1 98 ? -4.267 8.066 16.136 1.00 91.38 98 ARG A N 1
ATOM 773 C CA . ARG A 1 98 ? -3.891 7.547 17.461 1.00 91.38 98 ARG A CA 1
ATOM 774 C C . ARG A 1 98 ? -4.509 8.380 18.594 1.00 91.38 98 ARG A C 1
ATOM 776 O O . ARG A 1 98 ? -4.470 9.606 18.525 1.00 91.38 98 ARG A O 1
ATOM 783 N N . PRO A 1 99 ? -4.994 7.737 19.678 1.00 89.56 99 PRO A N 1
ATOM 784 C CA . PRO A 1 99 ? -4.918 6.297 19.971 1.00 89.56 99 PRO A CA 1
ATOM 785 C C . PRO A 1 99 ? -6.107 5.468 19.453 1.00 89.56 99 PRO A C 1
ATOM 787 O O . PRO A 1 99 ? -6.093 4.251 19.587 1.00 89.56 99 PRO A O 1
ATOM 790 N N . GLU A 1 100 ? -7.131 6.098 18.875 1.00 89.62 100 GLU A N 1
ATOM 791 C CA . GLU A 1 100 ? -8.396 5.456 18.470 1.00 89.62 100 GLU A CA 1
ATOM 792 C C . GLU A 1 100 ? -8.176 4.233 17.568 1.00 89.62 100 GLU A C 1
ATOM 794 O O . GLU A 1 100 ? -8.849 3.212 17.721 1.00 89.62 100 GLU A O 1
ATOM 799 N N . ILE A 1 101 ? -7.159 4.295 16.708 1.00 91.56 101 ILE A N 1
ATOM 800 C CA . ILE A 1 101 ? -6.771 3.224 15.789 1.00 91.56 101 ILE A CA 1
ATOM 801 C C . ILE A 1 101 ? -6.472 1.874 16.455 1.00 91.56 101 ILE A C 1
ATOM 803 O O . ILE A 1 101 ? -6.658 0.832 15.825 1.00 91.56 101 ILE A O 1
ATOM 807 N N . ASP A 1 102 ? -6.038 1.880 17.718 1.00 90.06 102 ASP A N 1
ATOM 808 C CA . ASP A 1 102 ? -5.698 0.662 18.459 1.00 90.06 102 ASP A CA 1
ATOM 809 C C . ASP A 1 102 ? -6.958 -0.124 18.886 1.00 90.06 102 ASP A C 1
ATOM 811 O O . ASP A 1 102 ? -6.855 -1.273 19.313 1.00 90.06 102 ASP A O 1
ATOM 815 N N . THR A 1 103 ? -8.149 0.479 18.763 1.00 94.19 103 THR A N 1
ATOM 816 C CA . THR A 1 103 ? -9.444 -0.147 19.090 1.00 94.19 103 THR A CA 1
ATOM 817 C C . THR A 1 103 ? -10.257 -0.594 17.875 1.00 94.19 103 THR A C 1
ATOM 819 O O . THR A 1 103 ? -11.277 -1.256 18.053 1.00 94.19 103 THR A O 1
ATOM 822 N N . LEU A 1 104 ? -9.822 -0.246 16.661 1.00 95.44 104 LEU A N 1
ATOM 823 C CA . LEU A 1 104 ? -10.548 -0.556 15.429 1.00 95.44 104 LEU A CA 1
ATOM 824 C C . LEU A 1 104 ? -10.396 -2.031 15.041 1.00 95.44 104 LEU A C 1
ATOM 826 O O . LEU A 1 104 ? -9.334 -2.629 15.235 1.00 95.44 104 LEU A O 1
ATOM 830 N N . ASP A 1 105 ? -11.432 -2.600 14.427 1.00 97.06 105 ASP A N 1
ATOM 831 C CA . ASP A 1 105 ? -11.362 -3.917 13.799 1.00 97.06 105 ASP A CA 1
ATOM 832 C C . ASP A 1 105 ? -10.770 -3.812 12.386 1.00 97.06 105 ASP A C 1
ATOM 834 O O . ASP A 1 105 ? -11.328 -3.207 11.467 1.00 97.06 105 ASP A O 1
ATOM 838 N N . TRP A 1 106 ? -9.619 -4.453 12.203 1.00 97.00 106 TRP A N 1
ATOM 839 C CA . TRP A 1 106 ? -8.911 -4.536 10.927 1.00 97.00 106 TRP A CA 1
ATOM 840 C C . TRP A 1 106 ? -9.345 -5.736 10.076 1.00 97.00 106 TRP A C 1
ATOM 842 O O . TRP A 1 106 ? -8.822 -5.933 8.979 1.00 97.00 106 TRP A O 1
ATOM 852 N N . ALA A 1 107 ? -10.259 -6.572 10.578 1.00 96.75 107 ALA A N 1
ATOM 853 C CA . ALA A 1 107 ? -10.780 -7.769 9.920 1.00 96.75 107 ALA A CA 1
ATOM 854 C C . ALA A 1 107 ? -9.681 -8.709 9.377 1.00 96.75 107 ALA A C 1
ATOM 856 O O . ALA A 1 107 ? -9.817 -9.327 8.312 1.00 96.75 107 ALA A O 1
ATOM 857 N N . GLY A 1 108 ? -8.576 -8.811 10.125 1.00 95.25 108 GLY A N 1
ATOM 858 C CA . GLY A 1 108 ? -7.401 -9.621 9.793 1.00 95.25 108 GLY A CA 1
ATOM 859 C C . GLY A 1 108 ? -6.380 -8.948 8.870 1.00 95.25 108 GLY A C 1
ATOM 860 O O . GLY A 1 108 ? -5.377 -9.580 8.539 1.00 95.25 108 GLY A O 1
ATOM 861 N N . PHE A 1 109 ? -6.600 -7.696 8.455 1.00 97.00 109 PHE A N 1
ATOM 862 C CA . PHE A 1 109 ? -5.587 -6.920 7.747 1.00 97.00 109 PHE A CA 1
ATOM 863 C C . PHE A 1 109 ? -4.411 -6.605 8.679 1.00 97.00 109 PHE A C 1
ATOM 865 O O . PHE A 1 109 ? -4.591 -6.088 9.778 1.00 97.00 109 PHE A O 1
ATOM 872 N N . ASP A 1 110 ? -3.198 -6.893 8.217 1.00 96.50 110 ASP A N 1
ATOM 873 C CA . ASP A 1 110 ? -1.970 -6.743 8.991 1.00 96.50 110 ASP A CA 1
ATOM 874 C C . ASP A 1 110 ? -1.132 -5.581 8.441 1.00 96.50 110 ASP A C 1
ATOM 876 O O . ASP A 1 110 ? -0.520 -5.659 7.370 1.00 96.50 110 ASP A O 1
ATOM 880 N N . ILE A 1 111 ? -1.108 -4.480 9.196 1.00 94.81 11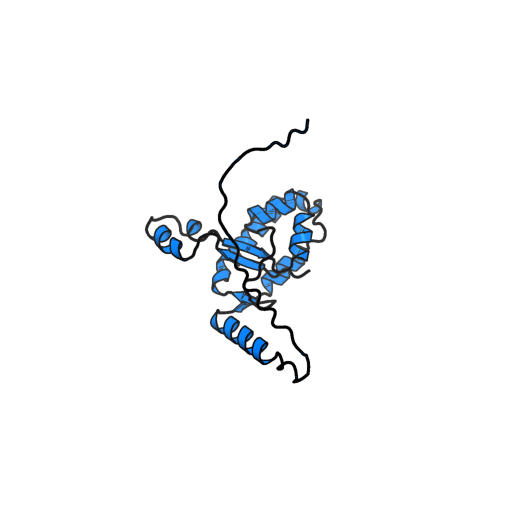1 ILE A N 1
ATOM 881 C CA . ILE A 1 111 ? -0.370 -3.270 8.824 1.00 94.81 111 ILE A CA 1
ATOM 882 C C . ILE A 1 111 ? 1.152 -3.455 8.894 1.00 94.81 111 ILE A C 1
ATOM 884 O O . ILE A 1 111 ? 1.888 -2.823 8.126 1.00 94.81 111 ILE A O 1
ATOM 888 N N . GLN A 1 112 ? 1.639 -4.336 9.772 1.00 94.88 112 GLN A N 1
ATOM 889 C CA . GLN A 1 112 ? 3.062 -4.637 9.868 1.00 94.88 112 GLN A CA 1
ATOM 890 C C . GLN A 1 112 ? 3.497 -5.427 8.634 1.00 94.88 112 GLN A C 1
ATOM 892 O O . GLN A 1 112 ? 4.451 -5.033 7.964 1.00 94.88 112 GLN A O 1
ATOM 897 N N . ALA A 1 113 ? 2.729 -6.449 8.249 1.00 96.50 113 ALA A N 1
ATOM 898 C CA . ALA A 1 113 ? 2.988 -7.222 7.037 1.00 96.50 113 ALA A CA 1
ATOM 899 C C . ALA A 1 113 ? 2.930 -6.362 5.760 1.00 96.50 113 ALA A C 1
ATOM 901 O O . ALA A 1 113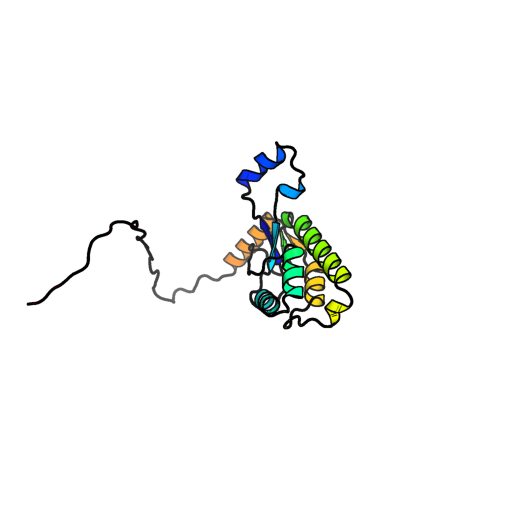 ? 3.736 -6.563 4.846 1.00 96.50 113 ALA A O 1
ATOM 902 N N . LEU A 1 114 ? 2.029 -5.370 5.692 1.00 97.12 114 LEU A N 1
ATOM 903 C CA . LEU A 1 114 ? 2.034 -4.374 4.613 1.00 97.12 114 LEU A CA 1
ATOM 904 C C . LEU A 1 114 ? 3.353 -3.595 4.570 1.00 97.12 114 LEU A C 1
ATOM 906 O O . LEU A 1 114 ? 3.942 -3.426 3.501 1.00 97.12 114 LEU A O 1
ATOM 910 N N . THR A 1 115 ? 3.802 -3.102 5.723 1.00 96.19 115 THR A N 1
ATOM 911 C CA . THR A 1 115 ? 5.008 -2.272 5.830 1.00 96.19 115 THR A CA 1
ATOM 912 C C . THR A 1 115 ? 6.260 -3.071 5.472 1.00 96.19 115 THR A C 1
ATOM 914 O O . THR A 1 115 ? 7.096 -2.587 4.707 1.00 96.19 115 THR A O 1
ATOM 917 N N . ASP A 1 116 ? 6.346 -4.321 5.924 1.00 96.94 116 ASP A N 1
ATOM 918 C CA . ASP A 1 116 ? 7.437 -5.241 5.594 1.00 96.94 116 ASP A CA 1
ATOM 919 C C . ASP A 1 116 ? 7.455 -5.571 4.095 1.00 96.94 116 ASP A C 1
ATOM 921 O O . ASP A 1 116 ? 8.506 -5.537 3.447 1.00 96.94 116 ASP A O 1
ATOM 925 N N . CYS A 1 117 ? 6.283 -5.823 3.502 1.00 96.38 117 CYS A N 1
ATOM 926 C CA . CYS A 1 117 ? 6.148 -6.038 2.063 1.00 96.38 117 CYS A CA 1
ATOM 927 C C . CYS A 1 117 ? 6.580 -4.797 1.266 1.00 96.38 117 CYS A C 1
ATOM 929 O O . CYS A 1 117 ? 7.335 -4.910 0.301 1.00 96.38 117 CYS A O 1
ATOM 931 N N . TYR A 1 118 ? 6.170 -3.599 1.689 1.00 96.56 118 TYR A N 1
ATOM 932 C CA . TYR A 1 118 ? 6.605 -2.351 1.067 1.00 96.56 118 TYR A CA 1
ATOM 933 C C . TYR A 1 118 ? 8.127 -2.157 1.152 1.00 96.56 118 TYR A C 1
ATOM 935 O O . TYR A 1 118 ? 8.741 -1.800 0.145 1.00 96.56 118 TYR A O 1
ATOM 943 N N . ALA A 1 119 ? 8.727 -2.413 2.318 1.00 96.06 119 ALA A N 1
ATOM 944 C CA . ALA A 1 119 ? 10.152 -2.205 2.570 1.00 96.06 119 ALA A CA 1
ATOM 945 C C . ALA A 1 119 ? 11.055 -3.193 1.814 1.00 96.06 119 ALA A C 1
ATOM 947 O O . ALA A 1 119 ? 12.172 -2.844 1.432 1.00 96.06 119 ALA A O 1
ATOM 948 N N . THR A 1 120 ? 10.581 -4.419 1.592 1.00 96.94 120 THR A N 1
ATOM 949 C CA . THR A 1 120 ? 11.347 -5.484 0.922 1.00 96.94 120 THR A CA 1
ATOM 950 C C . THR A 1 120 ? 11.134 -5.529 -0.592 1.00 96.94 120 THR A C 1
ATOM 952 O O . THR A 1 120 ? 11.941 -6.133 -1.304 1.00 96.94 120 THR A O 1
ATOM 955 N N . ALA A 1 121 ? 10.088 -4.874 -1.108 1.00 96.50 121 ALA A N 1
ATOM 956 C CA . ALA A 1 121 ? 9.790 -4.848 -2.534 1.00 96.50 121 ALA A CA 1
ATOM 957 C C . ALA A 1 121 ? 10.875 -4.116 -3.341 1.00 96.50 121 ALA A C 1
ATOM 959 O O . ALA A 1 121 ? 11.361 -3.047 -2.964 1.00 96.50 121 ALA A O 1
ATOM 960 N N . ARG A 1 122 ? 11.225 -4.663 -4.509 1.00 96.88 122 ARG A N 1
ATOM 961 C CA . ARG A 1 122 ? 12.308 -4.154 -5.362 1.00 96.88 122 ARG A CA 1
ATOM 962 C C . ARG A 1 122 ? 11.782 -3.556 -6.669 1.00 96.88 122 ARG A C 1
ATOM 964 O O . ARG A 1 122 ? 10.849 -4.101 -7.257 1.00 96.88 122 ARG A O 1
ATOM 971 N N . PRO A 1 123 ? 12.376 -2.456 -7.162 1.00 96.25 123 PRO A N 1
ATOM 972 C CA . PRO A 1 123 ? 12.028 -1.938 -8.476 1.00 96.25 123 PRO A CA 1
ATOM 973 C C . PRO A 1 123 ? 12.479 -2.918 -9.566 1.00 96.25 123 PRO A C 1
ATOM 975 O O . PRO A 1 123 ? 13.526 -3.555 -9.448 1.00 96.25 123 PRO A O 1
ATOM 978 N N . MET A 1 124 ? 11.689 -3.008 -10.629 1.00 95.44 124 MET A N 1
ATOM 979 C CA . MET A 1 124 ? 11.970 -3.757 -11.846 1.00 95.44 124 MET A CA 1
ATOM 980 C C . MET A 1 124 ? 11.580 -2.896 -13.049 1.00 95.44 124 MET A C 1
ATOM 982 O O . MET A 1 124 ? 10.498 -2.301 -13.099 1.00 95.44 124 MET A O 1
ATOM 986 N N . THR A 1 125 ? 12.480 -2.802 -14.018 1.00 94.31 125 THR A N 1
ATOM 987 C CA . THR A 1 125 ? 12.257 -2.074 -15.268 1.00 94.31 125 THR A CA 1
ATOM 988 C C . THR A 1 125 ? 11.274 -2.816 -16.174 1.00 94.31 125 THR A C 1
ATOM 990 O O . THR A 1 125 ? 11.055 -4.020 -16.043 1.00 94.31 125 THR A O 1
ATOM 993 N N . GLU A 1 126 ? 10.690 -2.109 -17.141 1.00 88.88 126 GLU A N 1
ATOM 994 C CA . GLU A 1 126 ? 9.798 -2.724 -18.131 1.00 88.88 126 GLU A CA 1
ATOM 995 C C . GLU A 1 126 ? 10.494 -3.826 -18.941 1.00 88.88 126 GLU A C 1
ATOM 997 O O . GLU A 1 126 ? 9.931 -4.904 -19.125 1.00 88.88 126 GLU A O 1
ATOM 1002 N N . ALA A 1 127 ? 11.753 -3.606 -19.331 1.00 91.06 127 ALA A N 1
ATOM 1003 C CA . ALA A 1 127 ? 12.553 -4.600 -20.039 1.00 91.06 127 ALA A CA 1
ATOM 1004 C C . ALA A 1 127 ? 12.755 -5.884 -19.213 1.00 91.06 127 ALA A C 1
ATOM 1006 O O . ALA A 1 127 ? 12.596 -6.987 -19.736 1.00 91.06 127 ALA A O 1
ATOM 1007 N N . GLU A 1 128 ? 13.051 -5.756 -17.916 1.00 92.88 128 GLU A N 1
ATOM 1008 C CA . GLU A 1 128 ? 13.194 -6.901 -17.008 1.00 92.88 128 GLU A CA 1
ATOM 1009 C C . GLU A 1 128 ? 11.865 -7.643 -16.811 1.00 92.88 128 GLU A C 1
ATOM 1011 O O . GLU A 1 128 ? 11.844 -8.873 -16.838 1.00 92.88 128 GLU A O 1
ATOM 1016 N N . MET A 1 129 ? 10.743 -6.924 -16.689 1.00 90.19 129 MET A N 1
ATOM 1017 C CA . MET A 1 129 ? 9.416 -7.546 -16.599 1.00 90.19 129 MET A CA 1
ATOM 1018 C C . MET A 1 129 ? 9.047 -8.313 -17.873 1.00 90.19 129 MET A C 1
ATOM 1020 O O . MET A 1 129 ? 8.512 -9.423 -17.798 1.00 90.19 129 MET A O 1
ATOM 1024 N N . MET A 1 130 ? 9.340 -7.747 -19.048 1.00 88.62 130 MET A N 1
ATOM 1025 C CA . MET A 1 130 ? 9.126 -8.421 -20.329 1.00 88.62 130 MET A CA 1
ATOM 1026 C C . MET A 1 130 ? 9.988 -9.680 -20.438 1.00 88.62 130 MET A C 1
ATOM 1028 O O . MET A 1 130 ? 9.475 -10.739 -20.799 1.00 88.62 130 MET A O 1
ATOM 1032 N N . ALA A 1 131 ? 11.271 -9.594 -20.073 1.00 91.12 131 ALA A N 1
ATOM 1033 C CA . ALA A 1 131 ? 12.176 -10.739 -20.066 1.00 91.12 131 ALA A CA 1
ATOM 1034 C C . ALA A 1 131 ? 11.697 -11.838 -19.102 1.00 91.12 131 ALA A C 1
ATOM 1036 O O . ALA A 1 131 ? 11.658 -13.009 -19.480 1.00 91.12 131 ALA A O 1
ATOM 1037 N N . HIS A 1 132 ? 11.257 -11.468 -17.896 1.00 88.88 132 HIS A N 1
ATOM 1038 C CA . HIS A 1 132 ? 10.691 -12.402 -16.922 1.00 88.88 132 HIS A CA 1
ATOM 1039 C C . HIS A 1 132 ? 9.430 -13.095 -17.459 1.00 88.88 132 HIS A C 1
ATOM 1041 O O . HIS A 1 132 ? 9.291 -14.314 -17.366 1.00 88.88 132 HIS A O 1
ATOM 1047 N N . SER A 1 133 ? 8.532 -12.332 -18.086 1.00 86.62 133 SER A N 1
ATOM 1048 C CA . SER A 1 133 ? 7.303 -12.864 -18.686 1.00 86.62 133 SER A CA 1
ATOM 1049 C C . SER A 1 133 ? 7.600 -13.848 -19.822 1.00 86.62 133 SER A C 1
ATOM 1051 O O . SER A 1 133 ? 6.970 -14.902 -19.917 1.00 86.62 133 SER A O 1
ATOM 1053 N N . GLN A 1 134 ? 8.591 -13.540 -20.663 1.00 88.69 134 GLN A N 1
ATOM 1054 C CA . GLN A 1 134 ? 9.035 -14.418 -21.748 1.00 88.69 134 GLN A CA 1
ATOM 1055 C C . GLN A 1 134 ? 9.719 -15.687 -21.231 1.00 88.69 134 GLN A C 1
ATOM 1057 O O . GLN A 1 134 ? 9.462 -16.766 -21.762 1.00 88.69 134 GLN A O 1
ATOM 1062 N N . ALA A 1 135 ? 10.569 -15.578 -20.206 1.00 87.88 135 ALA A N 1
ATOM 1063 C CA . ALA A 1 135 ? 11.207 -16.731 -19.574 1.00 87.88 135 ALA A CA 1
ATOM 1064 C C . ALA A 1 135 ? 10.152 -17.689 -19.006 1.00 87.88 135 ALA A C 1
ATOM 1066 O O . ALA A 1 135 ? 10.147 -18.869 -19.351 1.00 87.88 135 ALA A O 1
ATOM 1067 N N . ARG A 1 136 ? 9.168 -17.155 -18.272 1.00 83.94 136 ARG A N 1
ATOM 1068 C CA . ARG A 1 136 ? 8.049 -17.941 -17.742 1.00 83.94 136 ARG A CA 1
ATOM 1069 C C . ARG A 1 136 ? 7.234 -18.624 -18.843 1.00 83.94 136 ARG A C 1
ATOM 1071 O O . ARG A 1 136 ? 6.821 -19.763 -18.674 1.00 83.94 136 ARG A O 1
ATOM 1078 N N . ALA A 1 137 ? 7.004 -17.956 -19.975 1.00 85.38 137 ALA A N 1
ATOM 1079 C CA . ALA A 1 137 ? 6.283 -18.550 -21.102 1.00 85.38 137 ALA A CA 1
ATOM 1080 C C . ALA A 1 137 ? 7.050 -19.711 -21.762 1.00 85.38 137 ALA A C 1
ATOM 1082 O O . ALA A 1 137 ? 6.423 -20.645 -22.252 1.00 85.38 137 ALA A O 1
ATOM 1083 N N . ARG A 1 138 ? 8.391 -19.672 -21.762 1.00 83.00 138 ARG A N 1
ATOM 1084 C CA . ARG A 1 138 ? 9.247 -20.758 -22.279 1.00 83.00 138 ARG A CA 1
ATOM 1085 C C . ARG A 1 138 ? 9.309 -21.962 -21.343 1.00 83.00 138 ARG A C 1
ATOM 1087 O O . ARG A 1 138 ? 9.516 -23.075 -21.810 1.00 83.00 138 ARG A O 1
ATOM 1094 N N . GLU A 1 139 ? 9.146 -21.734 -20.044 1.00 78.00 139 GLU A N 1
ATOM 1095 C CA . GLU A 1 139 ? 9.126 -22.784 -19.022 1.00 78.00 139 GLU A CA 1
ATOM 1096 C C . GLU A 1 139 ? 7.806 -23.561 -18.977 1.00 78.00 139 GLU A C 1
ATOM 1098 O O . GLU A 1 139 ? 7.762 -24.628 -18.371 1.00 78.00 139 GLU A O 1
ATOM 1103 N N . ILE A 1 140 ? 6.740 -23.078 -19.630 1.00 65.62 140 ILE A N 1
ATOM 1104 C CA . ILE A 1 140 ? 5.529 -23.877 -19.847 1.00 65.62 140 ILE A CA 1
ATOM 1105 C C . ILE A 1 140 ? 5.879 -24.920 -20.921 1.00 65.62 140 ILE A C 1
ATOM 1107 O O . ILE A 1 140 ? 6.034 -24.545 -22.087 1.00 65.62 140 ILE A O 1
ATOM 1111 N N . PRO A 1 141 ? 6.033 -26.216 -20.576 1.00 60.44 141 PRO A N 1
ATOM 1112 C CA . PRO A 1 141 ? 6.321 -27.228 -21.581 1.00 60.44 141 PRO A CA 1
ATOM 1113 C C . PRO A 1 141 ? 5.177 -27.255 -22.602 1.00 60.44 141 PRO A C 1
ATOM 1115 O O . PRO A 1 141 ? 4.018 -27.063 -22.212 1.00 60.44 141 PRO A O 1
ATOM 1118 N N . PRO A 1 142 ? 5.453 -27.510 -23.895 1.00 57.66 142 PRO A N 1
ATOM 1119 C CA . PRO A 1 142 ? 4.382 -27.804 -24.830 1.00 57.66 142 PRO A CA 1
ATOM 1120 C C . PRO A 1 142 ? 3.592 -28.965 -24.237 1.00 57.66 142 PRO A C 1
ATOM 1122 O O . PRO A 1 142 ? 4.166 -30.012 -23.926 1.00 57.66 142 PRO A O 1
ATOM 1125 N N . SER A 1 143 ? 2.291 -28.760 -24.032 1.00 57.88 143 SER A N 1
ATOM 1126 C CA . SER A 1 143 ? 1.349 -29.831 -23.736 1.00 57.88 143 SER A CA 1
ATOM 1127 C C . SER A 1 143 ? 1.696 -30.981 -24.675 1.00 57.88 143 SER A C 1
ATOM 1129 O O . SER A 1 143 ? 1.671 -30.801 -25.896 1.00 57.88 143 SER A O 1
ATOM 1131 N N . GLY A 1 144 ? 2.131 -32.113 -24.115 1.00 48.22 144 GLY A N 1
ATOM 1132 C CA . GLY A 1 144 ? 2.582 -33.250 -24.908 1.00 48.22 144 GLY A CA 1
ATOM 1133 C C . GLY A 1 144 ? 1.526 -33.651 -25.948 1.00 48.22 144 GLY A C 1
ATOM 1134 O O . GLY A 1 144 ? 0.341 -33.342 -25.776 1.00 48.22 144 GLY A O 1
ATOM 1135 N N . PRO A 1 145 ? 1.920 -34.330 -27.037 1.00 48.06 145 PRO A N 1
ATOM 1136 C CA . PRO A 1 145 ? 0.984 -34.767 -28.064 1.00 48.06 145 PRO A CA 1
ATOM 1137 C C . PRO A 1 145 ? 0.047 -35.826 -27.461 1.00 48.06 145 PRO A C 1
ATOM 1139 O O . PRO A 1 145 ? 0.374 -37.007 -27.434 1.00 48.06 145 PRO A O 1
ATOM 1142 N N . GLY A 1 146 ? -1.088 -35.400 -26.897 1.00 45.75 146 GLY A N 1
ATOM 1143 C CA . GLY A 1 146 ? -1.982 -36.314 -26.181 1.00 45.75 146 GLY A CA 1
ATOM 1144 C C . GLY A 1 146 ? -3.152 -35.719 -25.390 1.00 45.75 146 GLY A C 1
ATOM 1145 O O . GLY A 1 146 ? -3.825 -36.480 -24.706 1.00 45.75 146 GLY A O 1
ATOM 1146 N N . ALA A 1 147 ? -3.449 -34.419 -25.468 1.00 41.88 147 ALA A N 1
ATOM 1147 C CA . ALA A 1 147 ? -4.706 -33.876 -24.940 1.00 41.88 147 ALA A CA 1
ATOM 1148 C C . ALA A 1 147 ? -5.535 -33.315 -26.098 1.00 41.88 147 ALA A C 1
ATOM 1150 O O . ALA A 1 147 ? -5.211 -32.282 -26.684 1.00 41.88 147 ALA A O 1
ATOM 1151 N N . GLY A 1 148 ? -6.558 -34.076 -26.480 1.00 36.22 148 GLY A N 1
ATOM 1152 C CA . GLY A 1 148 ? -7.454 -33.763 -27.579 1.00 36.22 148 GLY A CA 1
ATOM 1153 C C . GLY A 1 148 ? -8.175 -32.426 -27.417 1.00 36.22 148 GLY A C 1
ATOM 1154 O O . GLY A 1 148 ? -8.507 -32.001 -26.318 1.00 36.22 148 GLY A O 1
ATOM 1155 N N . LEU A 1 149 ? -8.415 -31.808 -28.573 1.00 42.69 149 LEU A N 1
ATOM 1156 C CA . LEU A 1 149 ? -9.648 -31.125 -28.956 1.00 42.69 149 LEU A CA 1
ATOM 1157 C C . LEU A 1 149 ? -10.387 -30.353 -27.841 1.00 42.69 149 LEU A C 1
ATOM 1159 O O . LEU A 1 149 ? -11.115 -30.947 -27.056 1.00 42.69 149 LEU A O 1
ATOM 1163 N N . GLN A 1 150 ? -10.292 -29.020 -27.873 1.00 39.09 150 GLN A N 1
ATOM 1164 C CA . GLN A 1 150 ? -11.431 -28.092 -28.030 1.00 39.09 150 GLN A CA 1
ATOM 1165 C C . GLN A 1 150 ? -10.889 -26.653 -28.067 1.00 39.09 150 GLN A C 1
ATOM 1167 O O . GLN A 1 150 ? -10.874 -25.933 -27.072 1.00 39.09 150 GLN A O 1
ATOM 1172 N N . ILE A 1 151 ? -10.454 -26.208 -29.250 1.00 38.97 151 ILE A N 1
ATOM 1173 C CA . ILE A 1 151 ? -10.456 -24.774 -29.556 1.00 38.97 151 ILE A CA 1
ATOM 1174 C C . ILE A 1 151 ? -11.915 -24.438 -29.858 1.00 38.97 151 ILE A C 1
ATOM 1176 O O . ILE A 1 151 ? -12.362 -24.541 -31.001 1.00 38.97 151 ILE A O 1
ATOM 1180 N N . LEU A 1 152 ? -12.676 -24.077 -28.825 1.00 33.22 152 LEU A N 1
ATOM 1181 C CA . LEU A 1 152 ? -13.940 -23.395 -29.040 1.00 33.22 152 LEU A CA 1
ATOM 1182 C C . LEU A 1 152 ? -13.587 -22.006 -29.584 1.00 33.22 152 LEU A C 1
ATOM 1184 O O . LEU A 1 152 ? -13.186 -21.104 -28.848 1.00 33.22 152 LEU A O 1
ATOM 1188 N N . ARG A 1 153 ? -13.694 -21.845 -30.905 1.00 37.22 153 ARG A N 1
ATOM 1189 C CA . ARG A 1 153 ? -13.816 -20.530 -31.534 1.00 37.22 153 ARG A CA 1
ATOM 1190 C C . ARG A 1 153 ? -15.079 -19.878 -30.973 1.00 37.22 153 ARG A C 1
ATOM 1192 O O . ARG A 1 153 ? -16.164 -20.073 -31.508 1.00 37.22 153 ARG A O 1
ATOM 1199 N N . ALA A 1 154 ? -14.946 -19.090 -29.914 1.00 33.56 154 ALA A N 1
ATOM 1200 C CA . ALA A 1 154 ? -15.955 -18.105 -29.565 1.00 33.56 154 ALA A CA 1
ATOM 1201 C C . ALA A 1 154 ? -15.792 -16.907 -30.513 1.00 33.56 154 ALA A C 1
ATOM 1203 O O . ALA A 1 154 ? -15.237 -15.870 -30.159 1.00 33.56 154 ALA A O 1
ATOM 1204 N N . THR A 1 155 ? -16.256 -17.057 -31.755 1.00 40.62 155 THR A N 1
ATOM 1205 C CA . THR A 1 155 ? -16.671 -15.906 -32.558 1.00 40.62 155 THR A CA 1
ATOM 1206 C C . THR A 1 155 ? -17.946 -15.367 -31.920 1.00 40.62 155 THR A C 1
ATOM 1208 O O . THR A 1 155 ? -19.044 -15.782 -32.282 1.00 40.62 155 THR A O 1
ATOM 1211 N N . SER A 1 156 ? -17.810 -14.491 -30.922 1.00 30.86 156 SER A N 1
ATOM 1212 C CA . SER A 1 156 ? -18.960 -13.767 -30.383 1.00 30.86 156 SER A CA 1
ATOM 1213 C C . SER A 1 156 ? -19.239 -12.560 -31.272 1.00 30.86 156 SER A C 1
ATOM 1215 O O . SER A 1 156 ? -18.827 -11.432 -31.014 1.00 30.86 156 SER A O 1
ATOM 1217 N N . THR A 1 157 ? -19.912 -12.836 -32.384 1.00 43.31 157 THR A N 1
ATOM 1218 C CA . THR A 1 157 ? -20.816 -11.881 -33.012 1.00 43.31 157 THR A CA 1
ATOM 1219 C C . THR A 1 157 ? -22.020 -11.768 -32.086 1.00 43.31 157 THR A C 1
ATOM 1221 O O . THR A 1 157 ? -22.775 -12.726 -32.016 1.00 43.31 157 THR A O 1
ATOM 1224 N N . PHE A 1 158 ? -22.173 -10.659 -31.357 1.00 34.56 158 PHE A N 1
ATOM 1225 C CA . PHE A 1 158 ? -23.458 -9.989 -31.086 1.00 34.56 158 PHE A CA 1
ATOM 1226 C C . PHE A 1 158 ? -23.260 -8.828 -30.096 1.00 34.56 158 PHE A C 1
ATOM 1228 O O . PHE A 1 158 ? -23.143 -9.028 -28.894 1.00 34.56 158 PHE A O 1
ATOM 1235 N N . MET A 1 159 ? -23.291 -7.602 -30.614 1.00 31.95 159 MET A N 1
ATOM 1236 C CA . MET A 1 159 ? -23.992 -6.487 -29.973 1.00 31.95 159 MET A CA 1
ATOM 1237 C C . MET A 1 159 ? -24.727 -5.766 -31.101 1.00 31.95 159 MET A C 1
ATOM 1239 O O . MET A 1 159 ? -24.231 -4.810 -31.691 1.00 31.95 159 MET A O 1
ATOM 1243 N N . ALA A 1 160 ? -25.880 -6.327 -31.468 1.00 33.75 160 ALA A N 1
ATOM 1244 C CA . ALA A 1 160 ? -26.893 -5.605 -32.213 1.00 33.75 160 ALA A CA 1
ATOM 1245 C C . ALA A 1 160 ? -27.554 -4.615 -31.250 1.00 33.75 160 ALA A C 1
ATOM 1247 O O . ALA A 1 160 ? -27.902 -4.955 -30.118 1.00 33.75 160 ALA A O 1
ATOM 1248 N N . SER A 1 161 ? -27.647 -3.384 -31.726 1.00 35.94 161 SER A N 1
ATOM 1249 C CA . SER A 1 161 ? -28.143 -2.210 -31.036 1.00 35.94 161 SER A CA 1
ATOM 1250 C C . SER A 1 161 ? -29.537 -2.387 -30.436 1.00 35.94 161 SER A C 1
ATOM 1252 O O . SER A 1 161 ? -30.419 -3.035 -30.994 1.00 35.94 161 SER A O 1
ATOM 1254 N N . PHE A 1 162 ? -29.718 -1.707 -29.309 1.00 32.34 162 PHE A N 1
ATOM 1255 C CA . PHE A 1 162 ? -30.999 -1.286 -28.756 1.00 32.34 162 PHE A CA 1
ATOM 1256 C C . PHE A 1 162 ? -31.844 -0.478 -29.765 1.00 32.34 162 PHE A C 1
ATOM 1258 O O . PHE A 1 162 ? -31.296 0.167 -30.660 1.00 32.34 162 PHE A O 1
ATOM 1265 N N . VAL A 1 163 ? -33.150 -0.397 -29.451 1.00 35.56 163 VAL A N 1
ATOM 1266 C CA . VAL A 1 163 ? -34.225 0.461 -30.013 1.00 35.56 163 VAL A CA 1
ATOM 1267 C C . VAL A 1 163 ? -34.949 -0.208 -31.199 1.00 35.56 163 VAL A C 1
ATOM 1269 O O . VAL A 1 163 ? -34.354 -0.443 -32.238 1.00 35.56 163 VAL A O 1
ATOM 1272 N N . VAL A 1 164 ? -36.213 -0.645 -31.078 1.00 35.81 164 VAL A N 1
ATOM 1273 C CA . VAL A 1 164 ? -37.436 0.187 -31.060 1.00 35.81 164 VAL A CA 1
ATOM 1274 C C . VAL A 1 164 ? -38.595 -0.507 -30.303 1.00 35.81 164 VAL A C 1
ATOM 1276 O O . VAL A 1 164 ? -38.823 -1.706 -30.425 1.00 35.81 164 VAL A O 1
ATOM 1279 N N . TYR A 1 165 ? -39.320 0.316 -29.541 1.00 35.06 165 TYR A N 1
ATOM 1280 C CA . TYR A 1 165 ? -40.656 0.162 -28.943 1.00 35.06 165 TYR A CA 1
ATOM 1281 C C . TYR A 1 165 ? -41.719 -0.572 -29.796 1.00 35.06 165 TYR A C 1
ATOM 1283 O O . TYR A 1 165 ? -41.781 -0.359 -31.000 1.00 35.06 165 TYR A O 1
ATOM 1291 N N . GLY A 1 166 ? -42.690 -1.251 -29.157 1.00 32.03 166 GLY A N 1
ATOM 1292 C CA . GLY A 1 166 ? -44.018 -1.435 -29.777 1.00 32.03 166 GLY A CA 1
ATOM 1293 C C . GLY A 1 166 ? -44.923 -2.559 -29.250 1.00 32.03 166 GLY A C 1
ATOM 1294 O O . GLY A 1 166 ? -44.945 -3.636 -29.824 1.00 32.03 166 GLY A O 1
ATOM 1295 N N . CYS A 1 167 ? -45.714 -2.249 -28.216 1.00 33.50 167 CYS A N 1
ATOM 1296 C CA . CYS A 1 167 ? -47.071 -2.743 -27.900 1.00 33.50 167 CYS A CA 1
ATOM 1297 C C . CYS A 1 167 ? -47.406 -4.255 -27.862 1.00 33.50 167 CYS A C 1
ATOM 1299 O O . CYS A 1 167 ? -47.751 -4.882 -28.856 1.00 33.50 167 CYS A O 1
ATOM 1301 N N . LEU A 1 168 ? -47.442 -4.765 -26.625 1.00 37.62 168 LEU A N 1
ATOM 1302 C CA . LEU A 1 168 ? -48.579 -5.414 -25.943 1.00 37.62 168 LEU A CA 1
ATOM 1303 C C . LEU A 1 168 ? -49.851 -5.738 -26.769 1.00 37.62 168 LEU A C 1
ATOM 1305 O O . LEU A 1 168 ? -50.462 -4.839 -27.341 1.00 37.62 168 LEU A O 1
ATOM 1309 N N . GLY A 1 169 ? -50.368 -6.964 -26.592 1.00 34.84 169 GLY A N 1
ATOM 1310 C CA . GLY A 1 169 ? -51.806 -7.149 -26.337 1.00 34.84 169 GLY A CA 1
ATOM 1311 C C . GLY A 1 169 ? -52.568 -8.144 -27.214 1.00 34.84 169 GLY A C 1
ATOM 1312 O O . GLY A 1 169 ? -53.345 -7.750 -28.074 1.00 34.84 169 GLY A O 1
ATOM 1313 N N . THR A 1 170 ? -52.449 -9.434 -26.905 1.00 41.19 170 THR A N 1
ATOM 1314 C CA . THR A 1 170 ? -53.516 -10.431 -27.093 1.00 41.19 170 THR A CA 1
ATOM 1315 C C . THR A 1 170 ? -54.813 -9.970 -26.422 1.00 41.19 170 THR A C 1
ATOM 1317 O O . THR A 1 170 ? -54.792 -9.628 -25.240 1.00 41.19 170 THR A O 1
ATOM 1320 N N . MET A 1 171 ? -55.951 -10.090 -27.107 1.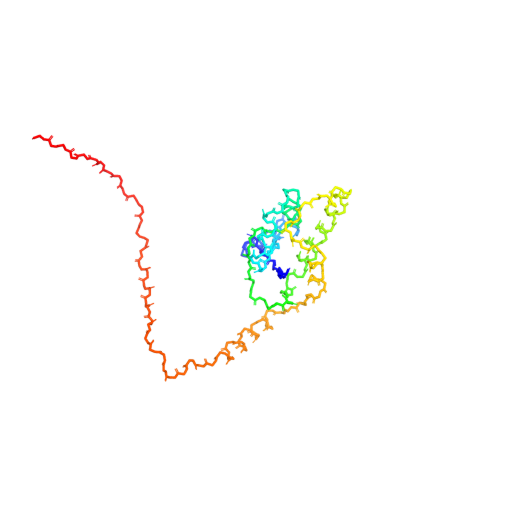00 38.22 171 MET A N 1
ATOM 1321 C CA . MET A 1 171 ? -57.236 -10.300 -26.441 1.00 38.22 171 MET A CA 1
ATOM 1322 C C . MET A 1 171 ? -58.028 -11.383 -27.175 1.00 38.22 171 MET A C 1
ATOM 1324 O O . MET A 1 171 ? -58.384 -11.234 -28.340 1.00 38.22 171 MET A O 1
ATOM 1328 N N . LEU A 1 172 ? -58.241 -12.486 -26.454 1.00 35.69 172 LEU A N 1
ATOM 1329 C CA . LEU A 1 172 ? -59.307 -13.450 -26.684 1.00 35.69 172 LEU A CA 1
ATOM 1330 C C . LEU A 1 172 ? -60.669 -12.757 -26.551 1.00 35.69 172 LEU A C 1
ATOM 1332 O O . LEU A 1 172 ? -60.904 -12.084 -25.545 1.00 35.69 172 LEU A O 1
ATOM 1336 N N . ALA A 1 173 ? -61.559 -13.030 -27.499 1.00 45.19 173 ALA A N 1
ATOM 1337 C CA . ALA A 1 173 ? -62.922 -13.511 -27.263 1.00 45.19 173 ALA A CA 1
ATOM 1338 C C . ALA A 1 173 ? -63.419 -14.185 -28.548 1.00 45.19 173 ALA A C 1
ATOM 1340 O O . ALA A 1 173 ? -63.278 -13.556 -29.620 1.00 45.19 173 ALA A O 1
#

Radius of gyration: 23.44 Å; chains: 1; bounding box: 76×62×53 Å